Protein AF-A0A3Q2WAK1-F1 (afdb_monomer)

Solvent-accessible surface area (backbone atoms only — not comparable to full-atom values): 3755 Å² total; per-residue (Å²): 131,76,72,67,68,62,70,77,48,95,70,60,58,62,60,77,73,68,42,50,72,68,60,45,49,60,74,35,75,55,47,60,59,49,51,55,51,49,53,54,51,48,54,51,49,53,51,50,54,51,53,57,63,75,67,50,92,79,86,120

Secondary structure (DSSP, 8-state):
--SSGGGGS---HIIIIIS-HHHHHHTSTHHHHHHHHHHHHHHHHHHHHHHHHTTSTT--

Organism: Haplochromis burtoni (NCBI:txid8153)

Foldseek 3Di:
DPPPVVVPDDDDCCLVPPDDPVRNVVPPPVVVVVVVVVVVVVVVVVVVVVVVVVPDPPPD

Structure (mmCIF, N/CA/C/O backbone):
data_AF-A0A3Q2WAK1-F1
#
_entry.id   AF-A0A3Q2WAK1-F1
#
loop_
_atom_site.group_PDB
_atom_site.id
_atom_site.type_symbol
_atom_site.label_atom_id
_atom_site.label_alt_id
_atom_site.label_comp_id
_atom_site.label_asym_id
_atom_site.label_entity_id
_atom_site.label_seq_id
_atom_site.pdbx_PDB_ins_code
_atom_site.Cartn_x
_atom_site.Cartn_y
_atom_site.Cartn_z
_atom_site.occupancy
_atom_site.B_iso_or_equiv
_atom_site.auth_seq_id
_atom_site.auth_comp_id
_atom_site.auth_asym_id
_atom_site.auth_atom_id
_atom_site.pdbx_PDB_model_num
ATOM 1 N N . MET A 1 1 ? -9.660 14.406 24.216 1.00 49.75 1 MET A N 1
ATOM 2 C CA . MET A 1 1 ? -10.876 14.397 23.369 1.00 49.75 1 MET A CA 1
ATOM 3 C C . MET A 1 1 ? -10.575 14.060 21.894 1.00 49.75 1 MET A C 1
ATOM 5 O O . MET A 1 1 ? -11.299 14.504 21.024 1.00 49.75 1 MET A O 1
ATOM 9 N N . ALA A 1 2 ? -9.550 13.254 21.572 1.00 53.94 2 ALA A N 1
ATOM 10 C CA . ALA A 1 2 ? -9.212 12.936 20.171 1.00 53.94 2 ALA A CA 1
ATOM 11 C C . ALA A 1 2 ? -9.959 11.706 19.603 1.00 53.94 2 ALA A C 1
ATOM 13 O O . ALA A 1 2 ? -10.000 11.518 18.395 1.00 53.94 2 ALA A O 1
ATOM 14 N N . GLY A 1 3 ? -10.555 10.865 20.461 1.00 56.00 3 GLY A N 1
ATOM 15 C CA . GLY A 1 3 ? -11.190 9.606 20.043 1.00 56.00 3 GLY A CA 1
ATOM 16 C C . GLY A 1 3 ? -12.641 9.720 19.558 1.00 56.00 3 GLY A C 1
ATO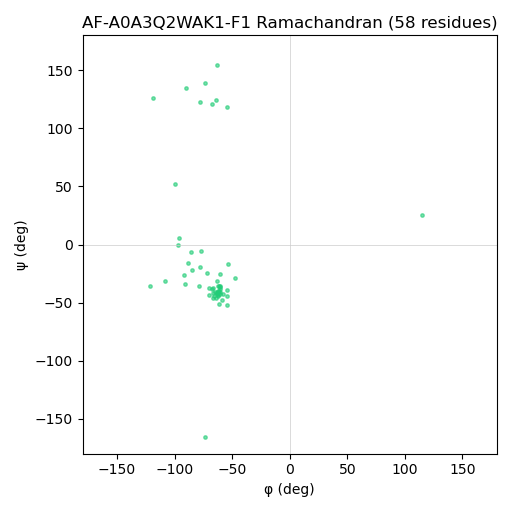M 17 O O . GLY A 1 3 ? -13.097 8.850 18.826 1.00 56.00 3 GLY A O 1
ATOM 18 N N . ALA A 1 4 ? -13.371 10.775 19.939 1.00 58.09 4 ALA A N 1
ATOM 19 C CA . ALA A 1 4 ? -14.790 10.929 19.592 1.00 58.09 4 ALA A CA 1
ATOM 20 C C . ALA A 1 4 ? -15.000 11.420 18.145 1.00 58.09 4 ALA A C 1
ATOM 22 O O . ALA A 1 4 ? -15.911 10.966 17.460 1.00 58.09 4 ALA A O 1
ATOM 23 N N . GLU A 1 5 ? -14.112 12.287 17.656 1.00 60.91 5 GLU A N 1
ATOM 24 C CA . GLU A 1 5 ? -14.135 12.845 16.293 1.00 60.91 5 GLU A CA 1
ATOM 25 C C . GLU A 1 5 ? -13.958 11.770 15.201 1.00 60.91 5 GLU A C 1
ATOM 27 O O . GLU A 1 5 ? -14.517 11.868 14.110 1.00 60.91 5 GLU A O 1
ATOM 32 N N . GLU A 1 6 ? -13.207 10.703 15.490 1.00 63.91 6 GLU A N 1
ATOM 33 C CA . GLU A 1 6 ? -12.949 9.607 14.545 1.00 63.91 6 GLU A CA 1
ATOM 34 C C . GLU A 1 6 ? -14.166 8.702 14.298 1.00 63.91 6 GLU A C 1
ATOM 36 O O . GLU A 1 6 ? -14.258 8.090 13.232 1.00 63.91 6 GLU A O 1
ATOM 41 N N . MET A 1 7 ? -15.105 8.636 15.247 1.00 63.94 7 MET A N 1
ATOM 42 C CA . MET A 1 7 ? -16.318 7.808 15.153 1.00 63.94 7 MET A CA 1
ATOM 43 C C . MET A 1 7 ? -17.392 8.432 14.250 1.00 63.94 7 MET A C 1
ATOM 45 O O . MET A 1 7 ? -18.261 7.717 13.759 1.00 63.94 7 MET A O 1
ATOM 49 N N . ASN A 1 8 ? -17.309 9.743 13.991 1.00 71.75 8 ASN A N 1
ATOM 50 C CA . ASN A 1 8 ? -18.225 10.467 13.102 1.00 71.75 8 ASN A CA 1
ATOM 51 C C . ASN A 1 8 ? -17.808 10.405 11.620 1.00 71.75 8 ASN A C 1
ATOM 53 O O . ASN A 1 8 ? -18.546 10.865 10.749 1.00 71.75 8 ASN A O 1
ATOM 57 N N . LYS A 1 9 ? -16.636 9.835 11.303 1.00 74.44 9 LYS A N 1
ATOM 58 C CA . LYS A 1 9 ? -16.190 9.612 9.920 1.00 74.44 9 LYS A CA 1
ATOM 59 C C . LYS A 1 9 ? -16.661 8.244 9.439 1.00 74.44 9 LYS A C 1
ATOM 61 O O . LYS A 1 9 ? -16.497 7.245 10.134 1.00 74.44 9 LYS A O 1
ATOM 66 N N . TYR A 1 10 ? -17.200 8.188 8.221 1.00 71.44 10 TYR A N 1
ATOM 67 C CA . TYR A 1 10 ? -17.603 6.930 7.596 1.00 71.44 10 TYR A CA 1
ATOM 68 C C . TYR A 1 10 ? -16.431 5.937 7.578 1.00 71.44 10 TYR A C 1
ATOM 70 O O . TYR A 1 10 ? -15.390 6.184 6.964 1.00 71.44 10 TYR A O 1
ATOM 78 N N . ARG A 1 11 ? -16.611 4.798 8.252 1.00 72.00 11 ARG A N 1
ATOM 79 C CA . ARG A 1 11 ? -15.677 3.670 8.250 1.00 72.00 11 ARG A CA 1
ATOM 80 C C . ARG A 1 11 ? -16.381 2.453 7.684 1.00 72.00 11 ARG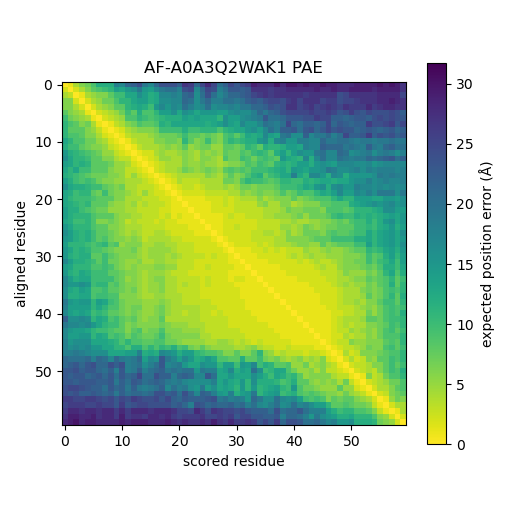 A C 1
ATOM 82 O O . ARG A 1 11 ? -17.425 2.049 8.187 1.00 72.00 11 ARG A O 1
ATOM 89 N N . SER A 1 12 ? -15.783 1.841 6.666 1.00 77.81 12 SER A N 1
ATOM 90 C CA . SER A 1 12 ? -16.303 0.586 6.129 1.00 77.81 12 SER A CA 1
ATOM 91 C C . SER A 1 12 ? -16.208 -0.512 7.200 1.00 77.81 12 SER A C 1
ATOM 93 O O . SER A 1 12 ? -15.099 -0.781 7.676 1.00 77.81 12 SER A O 1
ATOM 95 N N . PRO A 1 13 ? -17.319 -1.185 7.562 1.00 76.75 13 PRO A N 1
ATOM 96 C CA . PRO A 1 13 ? -17.313 -2.259 8.557 1.00 76.75 13 PRO A CA 1
ATOM 97 C C . PRO A 1 13 ? -16.419 -3.432 8.138 1.00 76.75 13 PRO A C 1
ATOM 99 O O . PRO A 1 13 ? -15.874 -4.135 8.991 1.00 76.75 13 PRO A O 1
ATOM 102 N N . LEU A 1 14 ? -16.205 -3.604 6.828 1.00 75.62 14 LEU A N 1
ATOM 103 C CA . LEU A 1 14 ? -15.280 -4.595 6.284 1.00 75.62 14 LEU A CA 1
ATOM 104 C C . LEU A 1 14 ? -13.841 -4.335 6.727 1.00 75.62 14 LEU A C 1
ATOM 106 O O . LEU A 1 14 ? -13.127 -5.286 7.002 1.00 75.62 14 LEU A O 1
ATOM 110 N N . VAL A 1 15 ? -13.428 -3.074 6.852 1.00 74.12 15 VAL A N 1
ATOM 111 C CA . VAL A 1 15 ? -12.054 -2.705 7.228 1.00 74.12 15 VAL A CA 1
ATOM 112 C C . VAL A 1 15 ? -11.902 -2.562 8.745 1.00 74.12 15 VAL A C 1
ATOM 114 O O . VAL A 1 15 ? -10.843 -2.879 9.283 1.00 74.12 15 VAL A O 1
ATOM 117 N N . SER A 1 16 ? -12.943 -2.095 9.445 1.00 73.38 16 SER A N 1
ATOM 118 C CA . SER A 1 16 ? -12.871 -1.766 10.877 1.00 73.38 16 SER A CA 1
ATOM 119 C C . SER A 1 16 ? -13.256 -2.904 11.826 1.00 73.38 16 SER A C 1
ATOM 121 O O . SER A 1 16 ? -12.789 -2.902 12.964 1.00 73.38 16 SER A O 1
ATOM 123 N N . ARG A 1 17 ? -14.101 -3.855 11.397 1.00 78.00 17 ARG A N 1
ATOM 124 C CA . ARG A 1 17 ? -14.643 -4.911 12.273 1.00 78.00 17 ARG A CA 1
ATOM 125 C C . ARG A 1 17 ? -14.314 -6.329 11.814 1.00 78.00 17 ARG A C 1
ATOM 127 O O . ARG A 1 17 ? -14.120 -7.193 12.661 1.00 78.00 17 ARG A O 1
ATOM 134 N N . TYR A 1 18 ? -14.275 -6.569 10.505 1.00 82.38 18 TYR A N 1
ATOM 135 C CA . TYR A 1 18 ? -14.184 -7.929 9.961 1.00 82.38 18 TYR A CA 1
ATOM 136 C C . TYR A 1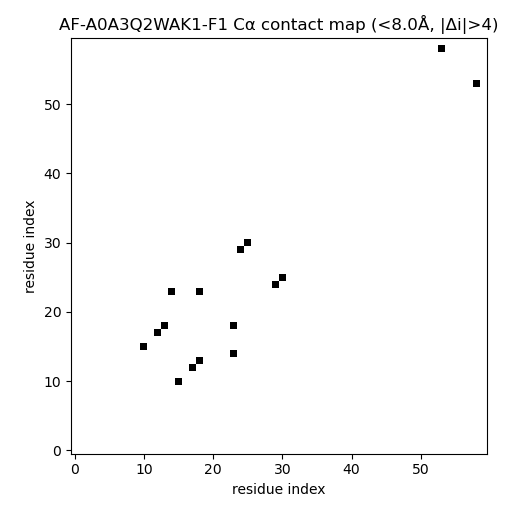 18 ? -12.821 -8.276 9.349 1.00 82.38 18 TYR A C 1
ATOM 138 O O . TYR A 1 18 ? -12.414 -9.433 9.405 1.00 82.38 18 TYR A O 1
ATOM 146 N N . ALA A 1 19 ? -12.096 -7.309 8.781 1.00 84.06 19 ALA A N 1
ATOM 147 C CA . ALA A 1 19 ? -10.775 -7.566 8.214 1.00 84.06 19 ALA A CA 1
ATOM 148 C C . ALA A 1 19 ? -9.715 -7.777 9.301 1.00 84.06 19 ALA A C 1
ATOM 150 O O . ALA A 1 19 ? -9.637 -7.042 10.289 1.00 84.06 19 ALA A O 1
ATOM 151 N N . SER A 1 20 ? -8.838 -8.758 9.072 1.00 85.94 20 SER A N 1
ATOM 152 C CA . SER A 1 20 ? -7.627 -8.918 9.871 1.00 85.94 20 SER A CA 1
ATOM 153 C C . SER A 1 20 ? -6.709 -7.705 9.701 1.00 85.94 20 SER A C 1
ATOM 155 O O . SER A 1 20 ? -6.715 -7.029 8.667 1.00 85.94 20 SER A O 1
ATOM 157 N N . LYS A 1 21 ? -5.862 -7.452 10.706 1.00 84.00 21 LYS A N 1
ATOM 158 C CA . LYS A 1 21 ? -4.873 -6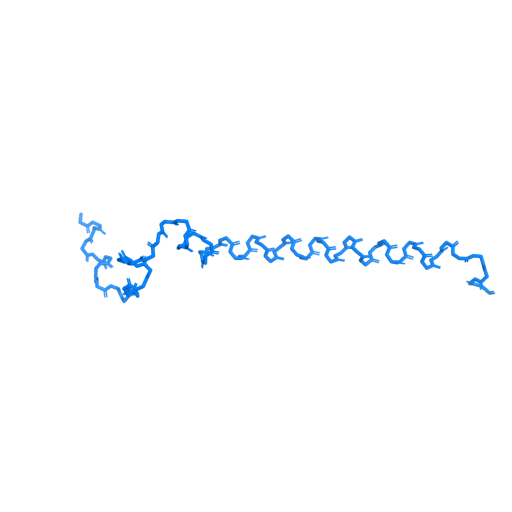.361 10.652 1.00 84.00 21 LYS A CA 1
ATOM 159 C C . LYS A 1 21 ? -3.979 -6.463 9.411 1.00 84.00 21 LYS A C 1
ATOM 161 O O . LYS A 1 21 ? -3.697 -5.451 8.778 1.00 84.00 21 LYS A O 1
ATOM 166 N N . GLU A 1 22 ? -3.582 -7.677 9.035 1.00 86.56 22 GLU A N 1
ATOM 167 C CA . GLU A 1 22 ? -2.757 -7.940 7.851 1.00 86.56 22 GLU A CA 1
ATOM 168 C C . GLU A 1 22 ? -3.488 -7.623 6.543 1.00 86.56 22 GLU A C 1
ATOM 170 O O . GLU A 1 22 ? -2.913 -7.005 5.645 1.00 86.56 22 GLU A O 1
ATOM 175 N N . MET A 1 23 ? -4.769 -7.991 6.443 1.00 86.88 23 MET A N 1
ATOM 176 C CA . MET A 1 23 ? -5.573 -7.715 5.255 1.00 86.88 23 MET A CA 1
ATOM 177 C C . MET A 1 23 ? -5.794 -6.209 5.076 1.00 86.88 23 MET A C 1
ATOM 179 O O . MET A 1 23 ? -5.552 -5.668 3.996 1.00 86.88 23 MET A O 1
ATOM 183 N N . SER A 1 24 ? -6.161 -5.509 6.150 1.00 85.19 24 SER A N 1
ATOM 184 C CA . SER A 1 24 ? -6.302 -4.048 6.139 1.00 85.19 24 SER A CA 1
ATOM 185 C C . SER A 1 24 ? -4.981 -3.347 5.805 1.00 85.19 24 SER A C 1
ATOM 187 O O . SER A 1 24 ? -4.971 -2.354 5.077 1.00 85.19 24 SER A O 1
ATOM 189 N N . TYR A 1 25 ? -3.846 -3.885 6.263 1.00 86.38 25 TYR A N 1
ATOM 190 C CA . TYR A 1 25 ? -2.524 -3.359 5.929 1.00 86.38 25 TYR A CA 1
ATOM 191 C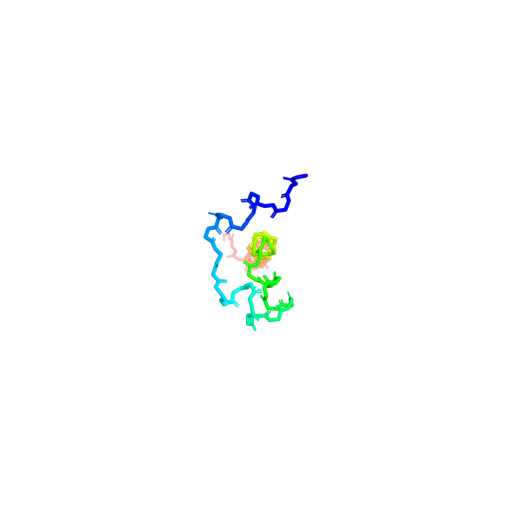 C . TYR A 1 25 ? -2.173 -3.528 4.444 1.00 86.38 25 TYR A C 1
ATOM 193 O O . TYR A 1 25 ? -1.584 -2.621 3.851 1.00 86.38 25 TYR A O 1
ATOM 201 N N . ASN A 1 26 ? -2.563 -4.632 3.803 1.00 85.75 26 ASN A N 1
ATOM 202 C CA . ASN A 1 26 ? -2.304 -4.847 2.376 1.00 85.75 26 ASN A CA 1
ATOM 203 C C . ASN A 1 26 ? -2.942 -3.778 1.477 1.00 85.75 26 ASN A C 1
ATOM 205 O O . ASN A 1 26 ? -2.309 -3.345 0.514 1.00 85.75 26 ASN A O 1
ATOM 209 N N . PHE A 1 27 ? -4.140 -3.306 1.829 1.00 83.00 27 PHE A N 1
ATOM 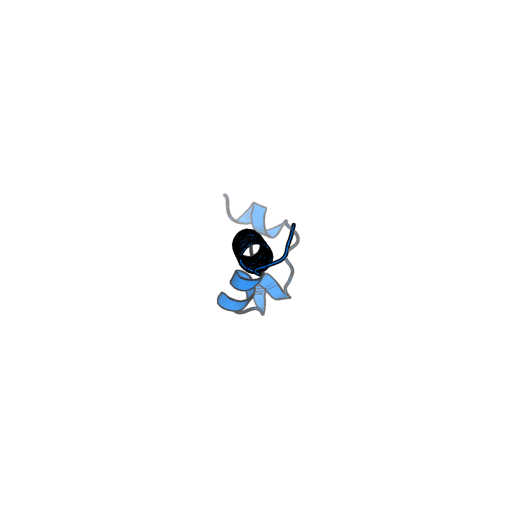210 C CA . PHE A 1 27 ? -4.875 -2.285 1.070 1.00 83.00 27 PHE A CA 1
ATOM 211 C C . PHE A 1 27 ? -4.695 -0.852 1.595 1.00 83.00 27 PHE A C 1
ATOM 213 O O . PHE A 1 27 ? -5.316 0.086 1.088 1.00 83.00 27 PHE A O 1
ATOM 220 N N . SER A 1 28 ? -3.822 -0.674 2.588 1.00 84.81 28 SER A N 1
ATOM 221 C CA . SER A 1 28 ? -3.431 0.632 3.123 1.00 84.81 28 SER A CA 1
ATOM 222 C C . SER A 1 28 ? -2.499 1.391 2.161 1.00 84.81 28 SER A C 1
ATOM 224 O O . SER A 1 28 ? -2.321 1.027 0.994 1.00 84.81 28 SER A O 1
ATOM 226 N N . GLU A 1 29 ? -1.839 2.440 2.653 1.00 86.81 29 GLU A N 1
ATOM 227 C CA . GLU A 1 29 ? -0.802 3.189 1.929 1.00 86.81 29 GLU A CA 1
ATOM 228 C C . GLU A 1 29 ? 0.336 2.314 1.371 1.00 86.81 29 GLU A C 1
ATOM 230 O O . GLU A 1 29 ? 1.018 2.714 0.423 1.00 86.81 29 GLU A O 1
ATOM 235 N N . LYS A 1 30 ? 0.484 1.073 1.864 1.00 87.75 30 LYS A N 1
ATOM 236 C CA . LYS A 1 30 ? 1.344 0.031 1.278 1.00 87.75 30 LYS A CA 1
ATOM 237 C C . LYS A 1 30 ? 1.159 -0.133 -0.239 1.00 87.75 30 LYS A C 1
ATOM 239 O O . LYS A 1 30 ? 2.127 -0.475 -0.930 1.00 87.75 30 LYS A O 1
ATOM 244 N N . LYS A 1 31 ? -0.029 0.150 -0.788 1.00 85.56 31 LYS A N 1
ATOM 245 C CA . LYS A 1 31 ? -0.277 0.122 -2.241 1.00 85.56 31 LYS A CA 1
ATOM 246 C C . LYS A 1 31 ? 0.648 1.065 -3.016 1.00 85.56 31 LYS A C 1
ATOM 248 O O . LYS A 1 31 ? 1.237 0.657 -4.011 1.00 85.56 31 LYS A O 1
ATOM 253 N N . PHE A 1 32 ? 0.880 2.277 -2.510 1.00 90.19 32 PHE A N 1
ATOM 254 C CA . PHE A 1 32 ? 1.724 3.269 -3.179 1.00 90.19 32 PHE A CA 1
ATOM 255 C C . PHE A 1 32 ? 3.202 2.876 -3.146 1.00 90.19 32 PHE A C 1
ATOM 257 O O . PHE A 1 32 ? 3.918 3.046 -4.132 1.00 90.19 32 PHE A O 1
ATOM 264 N N . ILE A 1 33 ? 3.655 2.286 -2.035 1.00 93.00 33 ILE A N 1
ATOM 265 C CA . ILE A 1 33 ? 5.011 1.728 -1.925 1.00 93.00 33 ILE A CA 1
ATOM 266 C C . ILE A 1 33 ? 5.191 0.600 -2.947 1.00 93.00 33 ILE A C 1
ATOM 268 O O . ILE A 1 33 ? 6.212 0.534 -3.631 1.00 93.00 33 ILE A O 1
ATOM 272 N N . THR A 1 34 ? 4.189 -0.271 -3.077 1.00 92.94 34 THR A N 1
ATOM 273 C CA . THR A 1 34 ? 4.197 -1.373 -4.047 1.00 92.94 34 THR A CA 1
ATOM 274 C C . THR A 1 34 ? 4.263 -0.857 -5.486 1.00 92.94 34 THR A C 1
ATOM 276 O O . THR A 1 34 ? 5.083 -1.342 -6.261 1.00 92.94 34 THR A O 1
ATOM 279 N N . TRP A 1 35 ? 3.491 0.172 -5.840 1.00 94.56 35 TRP A N 1
ATOM 280 C CA . TRP A 1 35 ? 3.534 0.769 -7.181 1.00 94.56 35 TRP A CA 1
ATOM 281 C C . TRP A 1 35 ? 4.892 1.386 -7.518 1.00 94.56 35 TRP A C 1
ATOM 283 O O . TRP A 1 35 ? 5.419 1.151 -8.602 1.00 94.56 35 TRP A O 1
ATOM 293 N N . ARG A 1 36 ? 5.525 2.091 -6.572 1.00 95.94 36 ARG A N 1
ATOM 294 C CA . ARG A 1 36 ? 6.885 2.622 -6.776 1.00 95.94 36 ARG A CA 1
ATOM 295 C C . ARG A 1 36 ? 7.903 1.510 -7.029 1.00 95.94 36 ARG A C 1
ATOM 297 O O . ARG A 1 36 ? 8.786 1.668 -7.867 1.00 95.94 36 ARG A O 1
ATOM 304 N N . LYS A 1 37 ? 7.771 0.369 -6.343 1.00 95.19 37 LYS A N 1
ATOM 305 C CA . LYS A 1 37 ? 8.614 -0.807 -6.610 1.00 95.19 37 LYS A CA 1
ATOM 306 C C . LYS A 1 37 ? 8.389 -1.350 -8.020 1.00 95.19 37 LYS A C 1
ATOM 308 O O . LYS A 1 37 ? 9.365 -1.676 -8.686 1.00 95.19 37 LYS A O 1
ATOM 313 N N . LEU A 1 38 ? 7.1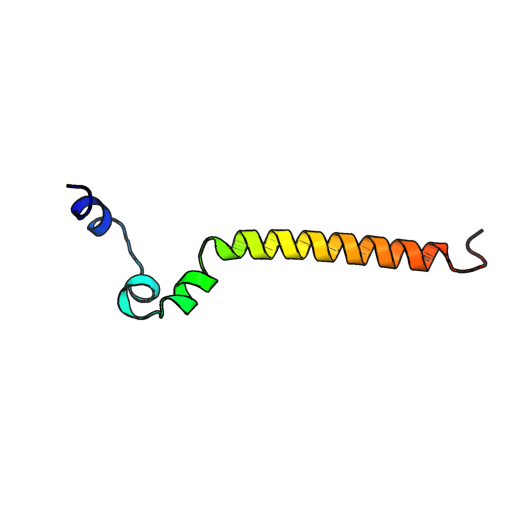41 -1.399 -8.488 1.00 96.81 38 LEU A N 1
ATOM 314 C CA . LEU A 1 38 ? 6.827 -1.817 -9.856 1.00 96.81 38 LEU A CA 1
ATOM 315 C C . LEU A 1 38 ? 7.472 -0.900 -10.899 1.00 96.81 38 LEU A C 1
ATOM 317 O O . LEU A 1 38 ? 8.051 -1.414 -11.847 1.00 96.81 38 LEU A O 1
ATOM 321 N N . TRP A 1 39 ? 7.479 0.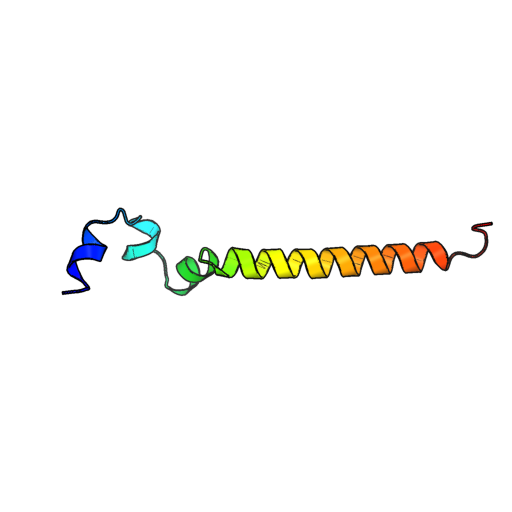422 -10.700 1.00 96.75 39 TRP A N 1
ATOM 322 C CA . TRP A 1 39 ? 8.201 1.333 -11.601 1.00 96.75 39 TRP A CA 1
ATOM 323 C C . TRP A 1 39 ? 9.707 1.075 -11.636 1.00 96.75 39 TRP A C 1
ATOM 325 O O . TRP A 1 39 ? 10.305 1.090 -12.706 1.00 96.75 39 TRP A O 1
ATOM 335 N N . ILE A 1 40 ? 10.324 0.781 -10.488 1.00 95.81 40 ILE A N 1
ATOM 336 C CA . ILE A 1 40 ? 11.745 0.408 -10.445 1.00 95.81 40 ILE A CA 1
ATOM 337 C C . ILE A 1 40 ? 11.983 -0.895 -11.214 1.00 95.81 40 ILE A C 1
ATOM 339 O O . ILE A 1 40 ? 12.966 -1.002 -11.945 1.00 95.81 40 ILE A O 1
ATOM 343 N N . PHE A 1 41 ? 11.112 -1.893 -11.049 1.00 96.00 41 PHE A N 1
ATOM 344 C CA . PHE A 1 41 ? 11.223 -3.149 -11.790 1.00 96.00 41 PHE A CA 1
ATOM 345 C C . PHE A 1 41 ? 11.031 -2.949 -13.291 1.00 96.00 41 PHE A C 1
ATOM 347 O O . PHE A 1 41 ? 11.803 -3.509 -14.064 1.00 96.00 41 PHE A O 1
ATOM 354 N N . LEU A 1 42 ? 10.079 -2.106 -13.690 1.00 96.00 42 LEU A N 1
ATOM 355 C CA . LEU A 1 42 ? 9.847 -1.756 -15.085 1.00 96.00 42 LEU A CA 1
ATOM 356 C C . LEU A 1 42 ? 11.081 -1.082 -15.698 1.00 96.00 42 LEU A C 1
ATOM 358 O O . LEU A 1 42 ? 11.605 -1.574 -16.689 1.00 96.00 42 LEU A O 1
ATOM 362 N N . ALA A 1 43 ? 11.628 -0.052 -15.047 1.00 94.81 43 ALA A N 1
ATOM 363 C CA . ALA A 1 43 ? 12.826 0.643 -15.521 1.00 94.81 43 ALA A CA 1
ATOM 364 C C . ALA A 1 43 ? 14.053 -0.285 -15.618 1.00 94.81 43 ALA A C 1
ATOM 366 O O . ALA A 1 43 ? 14.875 -0.161 -16.527 1.00 94.81 43 ALA A O 1
ATOM 367 N N . LYS A 1 44 ? 14.192 -1.242 -14.687 1.00 94.19 44 LYS A N 1
ATOM 368 C CA . LYS A 1 44 ? 15.243 -2.270 -14.753 1.00 94.19 44 LYS A CA 1
ATOM 369 C C . LYS A 1 44 ? 15.045 -3.209 -15.940 1.00 94.19 44 LYS A C 1
ATOM 371 O O . LYS A 1 44 ? 16.022 -3.507 -16.620 1.00 94.19 44 LYS A O 1
ATOM 376 N N . ALA A 1 45 ? 13.814 -3.659 -16.178 1.00 93.44 45 ALA A N 1
ATOM 377 C CA . ALA A 1 45 ? 13.488 -4.528 -17.302 1.00 93.44 45 ALA A CA 1
ATOM 378 C C . ALA A 1 45 ? 13.733 -3.820 -18.642 1.00 93.44 45 ALA A C 1
ATOM 380 O O . ALA A 1 45 ? 14.405 -4.378 -19.501 1.00 93.44 45 ALA A O 1
ATOM 381 N N . GLU A 1 46 ? 13.286 -2.571 -18.794 1.00 90.69 46 GLU A N 1
ATOM 382 C CA . GLU A 1 46 ? 13.517 -1.761 -19.998 1.00 90.69 46 GLU A CA 1
ATOM 383 C C . GLU A 1 46 ? 15.008 -1.528 -20.261 1.00 90.69 46 GLU A C 1
ATOM 385 O O . GLU A 1 46 ? 15.464 -1.687 -21.390 1.00 90.69 46 GLU A O 1
ATOM 390 N N . LYS A 1 47 ? 15.799 -1.225 -19.222 1.00 89.75 47 LYS A N 1
ATOM 391 C CA . LYS A 1 47 ? 17.258 -1.091 -19.351 1.00 89.75 47 LYS A CA 1
ATOM 392 C C . LYS A 1 47 ? 17.922 -2.398 -19.787 1.00 89.75 47 LYS A C 1
ATOM 394 O O . LYS A 1 47 ? 18.873 -2.363 -20.565 1.00 89.75 47 LYS A O 1
ATOM 399 N N . GLU A 1 48 ? 17.472 -3.533 -19.262 1.00 87.19 48 GLU A N 1
ATOM 400 C CA . GLU A 1 48 ? 18.033 -4.836 -19.617 1.00 87.19 48 GLU A CA 1
ATOM 401 C C . GLU A 1 48 ? 17.667 -5.229 -21.052 1.00 87.19 48 GLU A C 1
ATOM 403 O O . GLU A 1 48 ? 18.548 -5.623 -21.808 1.00 87.19 48 GLU A O 1
ATOM 408 N N . VAL A 1 49 ? 16.412 -5.024 -21.467 1.00 82.69 49 VAL A N 1
ATOM 409 C CA . VAL A 1 49 ? 15.975 -5.218 -22.860 1.00 82.69 49 VAL A CA 1
ATOM 410 C C . VAL A 1 49 ? 16.777 -4.326 -23.801 1.00 82.69 49 VAL A C 1
ATOM 412 O O . VAL A 1 49 ? 17.315 -4.817 -24.791 1.00 82.69 49 VAL A O 1
ATOM 415 N N . LEU A 1 50 ? 16.926 -3.041 -23.461 1.00 75.56 50 LEU A N 1
ATOM 416 C CA . LEU A 1 50 ? 17.765 -2.109 -24.207 1.00 75.56 50 LEU A CA 1
ATOM 417 C C . LEU A 1 50 ? 19.187 -2.675 -24.339 1.00 75.56 50 LEU A C 1
ATOM 419 O O . LEU A 1 50 ? 19.688 -2.803 -25.449 1.00 75.56 50 LEU A O 1
ATOM 423 N N . ARG A 1 51 ? 19.820 -3.082 -23.230 1.00 75.81 51 ARG A N 1
ATOM 424 C CA . ARG A 1 51 ? 21.178 -3.652 -23.236 1.00 75.81 51 ARG A CA 1
ATOM 425 C C . ARG A 1 51 ? 21.305 -4.849 -24.180 1.00 75.81 51 ARG A C 1
ATOM 427 O O . ARG A 1 51 ? 22.286 -4.929 -24.911 1.00 75.81 51 ARG A O 1
ATOM 434 N N . VAL A 1 52 ? 20.339 -5.762 -24.156 1.00 74.88 52 VAL A N 1
ATOM 435 C CA . VAL A 1 52 ? 20.364 -6.977 -24.982 1.00 74.88 52 VAL A CA 1
ATOM 436 C C . VAL A 1 52 ? 20.223 -6.641 -26.467 1.00 74.88 52 VAL A C 1
ATOM 438 O O . VAL A 1 52 ? 20.924 -7.232 -27.282 1.00 74.88 52 VAL A O 1
ATOM 441 N N . VAL A 1 53 ? 19.391 -5.658 -26.823 1.00 72.06 53 VAL A N 1
ATOM 442 C CA . VAL A 1 53 ? 19.225 -5.208 -28.217 1.00 72.06 53 VAL A CA 1
ATOM 443 C C . VAL A 1 53 ? 20.522 -4.613 -28.782 1.00 72.06 53 VAL A C 1
ATOM 445 O O . VAL A 1 53 ? 20.895 -4.944 -29.902 1.00 72.06 53 VAL A O 1
ATOM 448 N N . TRP A 1 54 ? 21.258 -3.809 -28.006 1.00 63.94 54 TRP A N 1
ATOM 449 C CA . TRP A 1 54 ? 22.533 -3.209 -28.446 1.00 63.94 54 TRP A CA 1
ATOM 450 C C . TRP A 1 54 ? 23.733 -4.171 -28.423 1.00 63.94 54 TRP A C 1
ATOM 452 O O . TRP A 1 54 ? 24.823 -3.794 -28.843 1.00 63.94 54 TRP A O 1
ATOM 462 N N . MET A 1 55 ? 23.565 -5.394 -27.915 1.00 69.00 55 MET A N 1
ATOM 463 C CA . MET A 1 55 ? 24.612 -6.425 -27.892 1.00 69.00 55 MET A CA 1
ATOM 464 C C . MET A 1 55 ? 24.513 -7.418 -29.060 1.00 69.00 55 MET A C 1
ATOM 466 O O . MET A 1 55 ? 25.346 -8.321 -29.152 1.00 69.00 55 MET A O 1
ATOM 470 N N . LEU A 1 56 ? 23.527 -7.275 -29.952 1.00 70.62 56 LEU A N 1
ATOM 471 C CA . LEU A 1 56 ? 23.425 -8.112 -31.144 1.00 70.62 56 LEU A CA 1
ATOM 472 C C . LEU A 1 56 ? 24.420 -7.629 -32.218 1.00 70.62 56 LEU A C 1
ATOM 474 O O . LEU A 1 56 ? 24.353 -6.467 -32.617 1.00 70.62 56 LEU A O 1
ATOM 478 N N . PRO A 1 57 ? 25.337 -8.488 -32.704 1.00 64.25 57 PRO A N 1
ATOM 479 C CA . PRO A 1 57 ? 26.217 -8.129 -33.809 1.00 64.25 57 PRO A CA 1
ATOM 480 C C . PRO A 1 57 ? 25.385 -7.979 -35.093 1.00 64.25 57 PRO A C 1
ATOM 482 O O . PRO A 1 57 ? 24.719 -8.931 -35.501 1.00 64.25 57 PRO A O 1
ATOM 485 N N . GLY A 1 58 ? 25.422 -6.794 -35.713 1.00 64.12 58 GLY A N 1
ATOM 486 C CA . GLY A 1 58 ? 24.741 -6.490 -36.982 1.00 64.12 58 GLY A CA 1
ATOM 487 C C . GLY A 1 58 ? 23.612 -5.454 -36.907 1.00 64.12 58 GLY A C 1
ATOM 488 O O . GLY A 1 58 ? 22.699 -5.503 -37.727 1.00 64.12 58 GLY A O 1
ATOM 489 N N . ALA A 1 59 ? 23.635 -4.553 -35.921 1.00 62.22 59 ALA A N 1
ATOM 490 C CA . ALA A 1 59 ? 22.739 -3.396 -35.843 1.00 62.22 59 ALA A CA 1
ATOM 491 C C . ALA A 1 59 ? 23.447 -2.115 -36.331 1.00 62.22 59 ALA A C 1
ATOM 493 O O . ALA A 1 59 ? 23.482 -1.106 -35.626 1.00 62.22 59 ALA A O 1
ATOM 494 N N . ASP A 1 60 ? 24.020 -2.194 -37.528 1.00 58.06 60 ASP A N 1
ATOM 495 C CA . ASP A 1 60 ? 24.563 -1.111 -38.348 1.00 58.06 60 ASP A CA 1
ATOM 496 C C . ASP A 1 60 ? 24.410 -1.469 -39.833 1.00 58.06 60 ASP A C 1
ATOM 498 O O . ASP A 1 60 ? 24.645 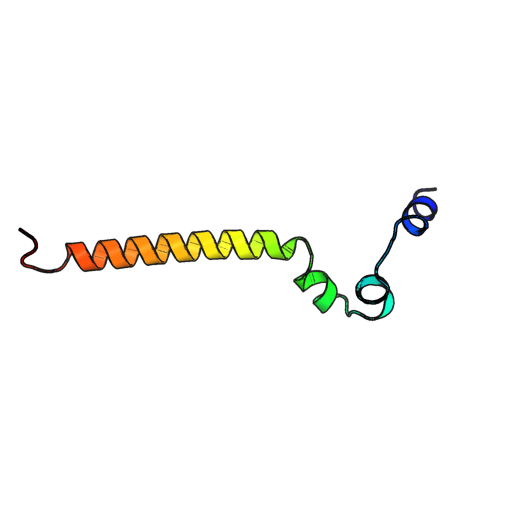-2.647 -40.190 1.00 58.06 60 ASP A O 1
#

pLDDT: mean 79.56, std 12.6, range [49.75, 96.81]

Mean predicted aligned error: 10.56 Å

Radius of gyration: 22.51 Å; Cα contacts (8 Å, |Δi|>4): 8; chains: 1; bounding box: 44×23×62 Å

InterPro domains:
  IPR024083 Fumarase/histidase, N-terminal [G3DSA:1.10.275.10] (4-53)

Sequence (60 aa):
MAGAEEMNKYRSPLVSRYASKEMSYNFSEKKFITWRKLWIFLAKAEKEVLRVVWMLPGAD